Protein 4K45 (pdb70)

Solvent-accessible surface area: 6531 Å² total

CATH classification: 3.30.505.10

Nearest PDB structures (foldseek):
  4k45-assembly1_A  TM=1.010E+00  e=4.451E-21  Rattus norvegicus
  7z3j-assembly1_A  TM=9.739E-01  e=3.035E-18  Rattus norvegicus
  6pbc-assembly1_A  TM=9.750E-01  e=3.670E-18  Rattus norvegicus
  5eg3-assembly1_B  TM=9.858E-01  e=2.969E-17  Rattus norvegicus
  5tqs-assembly2_B  TM=9.868E-01  e=1.789E-17  Bos taurus

Structure (mmCIF, N/CA/C/O backbone):
data_4K45
#
_entry.id   4K45
#
_cell.length_a   29.013
_cell.length_b   54.506
_cell.length_c   59.865
_cell.angle_alpha   90.00
_cell.angle_beta   90.00
_cell.angle_gamma   90.00
#
_symmetry.space_group_name_H-M   'P 21 21 21'
#
loop_
_entity.id
_entity.type
_entity.pdbx_description
1 polymer '1-phosphatidylinositol 4,5-bisphosphate phosphodiesterase gamma-1'
2 polymer '1-phosphatidylinositol 4,5-bisphosphate phosphodiesterase gamma-1, short peptide'
3 water water
#
loop_
_atom_site.group_PDB
_atom_site.id
_atom_site.type_symbol
_atom_site.label_atom_id
_atom_site.label_alt_id
_atom_site.label_comp_id
_atom_site.label_asym_id
_atom_site.label_entity_id
_atom_site.label_seq_id
_atom_site.pdbx_PDB_ins_code
_atom_site.Cartn_x
_atom_site.Cartn_y
_atom_site.Cartn_z
_atom_site.occupancy
_atom_site.B_iso_or_equiv
_atom_site.auth_seq_id
_atom_site.auth_comp_id
_atom_site.auth_asym_id
_atom_site.auth_atom_id
_atom_site.pdbx_PDB_model_num
ATOM 1 N N . GLN A 1 2 ? -23.927 12.896 -10.219 1.00 42.12 662 GLN A N 1
ATOM 2 C CA . GLN A 1 2 ? -24.787 11.816 -9.765 1.00 36.39 662 GLN A CA 1
ATOM 3 C C . GLN A 1 2 ? -24.064 10.670 -9.041 1.00 25.09 662 GLN A C 1
ATOM 4 O O . GLN A 1 2 ? -24.750 9.907 -8.347 1.00 25.06 662 GLN A O 1
ATOM 10 N N . ALA A 1 3 ? -22.723 10.542 -9.156 1.00 15.49 663 ALA A N 1
ATOM 11 C CA . ALA A 1 3 ? -21.986 9.555 -8.350 1.00 12.56 663 ALA A CA 1
ATOM 12 C C . ALA A 1 3 ? -22.129 9.962 -6.881 1.00 16.79 663 ALA A C 1
ATOM 13 O O . ALA A 1 3 ? -22.238 11.147 -6.586 1.00 19.57 663 ALA A O 1
ATOM 15 N N . GLU A 1 4 ? -22.223 8.991 -5.977 1.00 12.37 664 GLU A N 1
ATOM 16 C CA . GLU A 1 4 ? -22.429 9.293 -4.542 1.00 14.29 664 GLU A CA 1
ATOM 17 C C . GLU A 1 4 ? -21.283 8.759 -3.716 1.00 13.61 664 GLU A C 1
ATOM 18 O O . GLU A 1 4 ? -21.052 7.525 -3.635 1.00 14.15 664 GLU A O 1
ATOM 24 N N . SER A 1 5 ? -20.534 9.668 -3.082 1.00 12.06 665 SER A N 1
ATOM 25 C CA . SER A 1 5 ? -19.329 9.247 -2.470 1.00 10.34 665 SER A CA 1
ATOM 26 C C . SER A 1 5 ? -19.601 8.185 -1.426 1.00 7.99 665 SER A C 1
ATOM 27 O O . SER A 1 5 ? -18.752 7.291 -1.249 1.00 10.67 665 SER A O 1
ATOM 30 N N . LYS A 1 6 ? -20.737 8.260 -0.730 1.00 8.51 666 LYS A N 1
ATOM 31 C CA . LYS A 1 6 ? -20.906 7.347 0.376 1.00 8.68 666 LYS A CA 1
ATOM 32 C C . LYS A 1 6 ? -20.907 5.909 -0.089 1.00 10.47 666 LYS A C 1
ATOM 33 O O . LYS A 1 6 ? -20.568 5.025 0.683 1.00 11.10 666 LYS A O 1
ATOM 39 N N . GLU A 1 7 ? -21.265 5.672 -1.353 1.00 8.68 667 GLU A N 1
ATOM 40 C CA . GLU A 1 7 ? -21.340 4.267 -1.820 1.00 8.69 667 GLU A CA 1
ATOM 41 C C . GLU A 1 7 ? -19.999 3.699 -2.217 1.00 12.05 667 GLU A C 1
ATOM 42 O O . GLU A 1 7 ? -19.880 2.483 -2.321 1.00 14.23 667 GLU A O 1
ATOM 48 N N . TRP A 1 8 ? -19.001 4.524 -2.489 1.00 7.67 668 TRP A N 1
ATOM 49 C CA . TRP A 1 8 ? -17.734 4.000 -2.950 1.00 7.18 668 TRP A CA 1
ATOM 50 C C . TRP A 1 8 ? -16.519 4.513 -2.176 1.00 6.84 668 TRP A C 1
ATOM 51 O O . TRP A 1 8 ? -15.431 3.984 -2.366 1.00 7.60 668 TRP A O 1
ATOM 62 N N . TYR A 1 9 ? -16.658 5.544 -1.342 1.00 6.95 669 TYR A N 1
ATOM 63 C CA . TYR A 1 9 ? -15.485 6.163 -0.746 1.00 6.65 669 TYR A CA 1
ATOM 64 C C . TYR A 1 9 ? -15.115 5.578 0.589 1.00 6.95 669 TYR A C 1
ATOM 65 O O . TYR A 1 9 ? -15.963 5.398 1.456 1.00 8.16 669 TYR A O 1
ATOM 74 N N . HIS A 1 10 ? -13.810 5.335 0.734 1.00 7.83 670 HIS A N 1
ATOM 75 C CA . HIS A 1 10 ? -13.219 4.818 1.968 1.00 9.26 670 HIS A CA 1
ATOM 76 C C . HIS A 1 10 ? -12.063 5.770 2.342 1.00 8.26 670 HIS A C 1
ATOM 77 O O . HIS A 1 10 ? -11.103 5.913 1.596 1.00 12.23 670 HIS A O 1
ATOM 84 N N . ALA A 1 11 ? -12.135 6.433 3.476 1.00 11.96 671 ALA A N 1
ATOM 85 C CA . ALA A 1 11 ? -11.070 7.326 3.935 1.00 11.52 671 ALA A CA 1
ATOM 86 C C . ALA A 1 11 ? -9.844 6.576 4.436 1.00 17.88 671 ALA A C 1
ATOM 87 O O . ALA A 1 11 ? -8.741 7.128 4.452 1.00 16.33 671 ALA A O 1
ATOM 89 N N . SER A 1 12 ? -10.068 5.356 4.896 1.00 12.46 672 SER A N 1
ATOM 90 C CA . SER A 1 12 ? -9.083 4.548 5.576 1.00 16.16 672 SER A CA 1
ATOM 91 C C . SER A 1 12 ? -9.255 3.126 5.072 1.00 13.31 672 SER A C 1
ATOM 92 O O . SER A 1 12 ? -10.110 2.369 5.548 1.00 19.63 672 SER A O 1
ATOM 95 N N . LEU A 1 13 ? -8.447 2.766 4.093 1.00 10.10 673 LEU A N 1
ATOM 96 C CA . LEU A 1 13 ? -8.505 1.431 3.511 1.00 8.16 673 LEU A CA 1
ATOM 97 C C . LEU A 1 13 ? -7.263 1.190 2.693 1.00 10.24 673 LEU A C 1
ATOM 98 O O . LEU A 1 13 ? -6.934 1.983 1.815 1.00 11.80 673 LEU A O 1
ATOM 103 N N . THR A 1 14 ? -6.564 0.093 2.934 1.00 7.54 674 THR A N 1
ATOM 104 C CA . THR A 1 14 ? -5.361 -0.158 2.159 1.00 8.75 674 THR A CA 1
ATOM 105 C C . THR A 1 14 ? -5.637 -0.821 0.823 1.00 9.21 674 THR A C 1
ATOM 106 O O . THR A 1 14 ? -6.738 -1.333 0.555 1.00 8.28 674 THR A O 1
ATOM 110 N N . ARG A 1 15 ? -4.597 -0.871 -0.002 1.00 8.73 675 ARG A N 1
ATOM 111 C CA . ARG A 1 15 ? -4.645 -1.585 -1.270 1.00 9.26 675 ARG A CA 1
ATOM 112 C C . ARG A 1 15 ? -5.037 -3.070 -1.068 1.00 8.59 675 ARG A C 1
ATOM 113 O O . ARG A 1 15 ? -5.922 -3.559 -1.768 1.00 10.61 675 ARG A O 1
ATOM 121 N N . ALA A 1 16 ? -4.425 -3.748 -0.092 1.00 9.94 676 ALA A N 1
ATOM 122 C CA . ALA A 1 16 ? -4.726 -5.147 0.162 1.00 10.88 676 ALA A CA 1
ATOM 123 C C . ALA A 1 16 ? -6.194 -5.310 0.589 1.00 12.42 676 ALA A C 1
ATOM 124 O O . ALA A 1 16 ? -6.883 -6.226 0.149 1.00 12.84 676 ALA A O 1
ATOM 126 N N . GLN A 1 17 ? -6.685 -4.400 1.429 1.00 10.07 677 GLN A N 1
ATOM 127 C CA . GLN A 1 17 ? -8.071 -4.501 1.861 1.00 11.86 677 GLN A CA 1
ATOM 128 C C . GLN A 1 17 ? -9.022 -4.274 0.701 1.00 9.87 677 GLN A C 1
ATOM 129 O O . GLN A 1 17 ? -10.038 -4.960 0.564 1.00 10.87 677 GLN A O 1
ATOM 135 N N . ALA A 1 18 ? -8.700 -3.321 -0.166 1.00 8.39 678 ALA A N 1
ATOM 136 C CA . ALA A 1 18 ? -9.518 -3.077 -1.352 1.00 8.35 678 ALA A CA 1
ATOM 137 C C . ALA A 1 18 ? -9.564 -4.322 -2.229 1.00 10.67 678 ALA A C 1
ATOM 138 O O . ALA A 1 18 ? -10.608 -4.689 -2.772 1.00 9.27 678 ALA A O 1
ATOM 140 N N . GLU A 1 19 ? -8.408 -4.952 -2.414 1.00 9.14 679 GLU A N 1
ATOM 141 C CA . GLU A 1 19 ? -8.370 -6.162 -3.217 1.00 10.42 679 GLU A CA 1
ATOM 142 C C . GLU A 1 19 ? -9.213 -7.254 -2.600 1.00 11.99 679 GLU A C 1
ATOM 143 O O . GLU A 1 19 ? -9.974 -7.938 -3.322 1.00 11.83 679 GLU A O 1
ATOM 149 N N . HIS A 1 20 ? -9.112 -7.443 -1.286 1.00 11.77 680 HIS A N 1
ATOM 150 C CA . HIS A 1 20 ? -9.933 -8.477 -0.646 1.00 13.08 680 HIS A CA 1
ATOM 151 C C . HIS A 1 20 ? -11.435 -8.220 -0.847 1.00 15.81 680 HIS A C 1
ATOM 152 O O . HIS A 1 20 ? -12.201 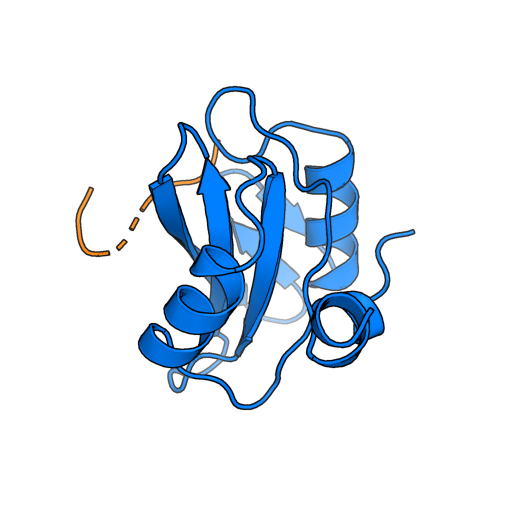-9.154 -1.091 1.00 14.68 680 HIS A O 1
ATOM 159 N N . MET A 1 21 ? -11.850 -6.949 -0.791 1.00 12.40 681 MET A N 1
ATOM 160 C CA . MET A 1 21 ? -13.247 -6.584 -1.041 1.00 10.36 681 MET A CA 1
ATOM 161 C C . MET A 1 21 ? -13.651 -6.861 -2.468 1.00 12.61 681 MET A C 1
ATOM 162 O O . MET A 1 21 ? -14.701 -7.456 -2.706 1.00 14.10 681 MET A O 1
ATOM 167 N N . LEU A 1 22 ? -12.791 -6.479 -3.418 1.00 9.70 682 LEU A N 1
ATOM 168 C CA . LEU A 1 22 ? -13.153 -6.615 -4.821 1.00 9.13 682 LEU A CA 1
ATOM 169 C C . LEU A 1 22 ? -13.139 -8.058 -5.296 1.00 10.49 682 LEU A C 1
ATOM 170 O O . LEU A 1 22 ? -13.813 -8.426 -6.272 1.00 11.73 682 LEU A O 1
ATOM 175 N N . MET A 1 23 ? -12.358 -8.911 -4.647 1.00 10.22 683 MET A N 1
ATOM 176 C CA . MET A 1 23 ? -12.416 -10.364 -4.973 1.00 10.51 683 MET A CA 1
ATOM 177 C C . MET A 1 23 ? -13.773 -10.990 -4.744 1.00 11.84 683 MET A C 1
ATOM 178 O O . MET A 1 23 ? -14.096 -12.042 -5.316 1.00 14.93 683 MET A O 1
ATOM 185 N N . ARG A 1 24 ? -14.573 -10.352 -3.900 1.00 12.21 684 ARG A N 1
ATOM 186 C CA . ARG A 1 24 ? -15.856 -10.901 -3.502 1.00 11.68 684 ARG A CA 1
ATOM 187 C C . ARG A 1 24 ? -16.996 -10.581 -4.473 1.00 12.80 684 ARG A C 1
ATOM 188 O O . ARG A 1 24 ? -18.108 -11.111 -4.333 1.00 15.54 684 ARG A O 1
ATOM 196 N N . VAL A 1 25 ? -16.741 -9.700 -5.437 1.00 12.75 685 VAL A N 1
ATOM 197 C CA . VAL A 1 25 ? -17.786 -9.311 -6.369 1.00 9.25 685 VAL A CA 1
ATOM 198 C C . VAL A 1 25 ? -17.173 -9.379 -7.762 1.00 10.33 685 VAL A C 1
ATOM 199 O O . VAL A 1 25 ? -16.620 -8.378 -8.252 1.00 11.38 685 VAL A O 1
ATOM 203 N N . PRO A 1 26 ? -17.240 -10.541 -8.401 1.00 8.95 686 PRO A N 1
ATOM 204 C CA . PRO A 1 26 ? -16.500 -10.763 -9.650 1.00 9.71 686 PRO A CA 1
ATOM 205 C C . PRO A 1 26 ? -17.154 -10.173 -10.902 1.00 7.55 686 PRO A C 1
ATOM 206 O O . PRO A 1 26 ? -17.541 -10.882 -11.828 1.00 8.26 686 PRO A O 1
ATOM 210 N N . ARG A 1 27 ? -17.302 -8.853 -10.878 1.00 7.66 687 ARG A N 1
ATOM 211 C CA . ARG A 1 27 ? -17.928 -8.107 -11.958 1.00 8.55 687 ARG A CA 1
ATOM 212 C C . ARG A 1 27 ? -17.001 -7.007 -12.401 1.00 6.54 687 ARG A C 1
ATOM 213 O O . ARG A 1 27 ? -16.664 -6.103 -11.590 1.00 7.88 687 ARG A O 1
ATOM 221 N N . ASP A 1 28 ? -16.628 -7.020 -13.682 1.00 6.17 688 ASP A N 1
ATOM 222 C CA . ASP A 1 28 ? -15.878 -5.910 -14.222 1.00 5.65 688 ASP A CA 1
ATOM 223 C C . ASP A 1 28 ? -16.723 -4.664 -14.074 1.00 6.61 688 ASP A C 1
ATOM 224 O O . ASP A 1 28 ? -17.953 -4.683 -14.229 1.00 10.13 688 ASP A O 1
ATOM 229 N N . GLY A 1 29 ? -16.034 -3.581 -13.739 1.00 6.37 689 GLY A N 1
ATOM 230 C CA . GLY A 1 29 ? -16.748 -2.349 -13.443 1.00 6.42 689 GLY A CA 1
ATOM 231 C C . GLY A 1 29 ? -17.034 -2.153 -11.943 1.00 8.50 689 GLY A C 1
ATOM 232 O O . GLY A 1 29 ? -17.477 -1.069 -11.517 1.00 7.01 689 GLY A O 1
ATOM 233 N N . ALA A 1 30 ? -16.829 -3.188 -11.110 1.00 6.29 690 ALA A N 1
ATOM 234 C CA . ALA A 1 30 ? -16.903 -2.983 -9.650 1.00 5.82 690 ALA A CA 1
ATOM 235 C C . ALA A 1 30 ? -15.745 -2.103 -9.234 1.00 6.70 690 ALA A C 1
ATOM 236 O O . ALA A 1 30 ? -14.592 -2.241 -9.737 1.00 6.40 690 ALA A O 1
ATOM 238 N N . PHE A 1 31 ? -16.005 -1.199 -8.307 1.00 5.48 691 PHE A N 1
ATOM 239 C CA . PHE A 1 31 ? -14.925 -0.309 -7.910 1.00 5.39 691 PHE A CA 1
ATOM 240 C C . PHE A 1 31 ? -15.147 0.312 -6.546 1.00 7.41 691 PHE A C 1
ATOM 241 O O . PHE A 1 31 ? -16.257 0.318 -6.007 1.00 7.45 691 PHE A O 1
ATOM 249 N N . LEU A 1 32 ? -14.061 0.823 -5.980 1.00 6.07 692 LEU A N 1
ATOM 250 C CA . LEU A 1 32 ? -14.140 1.695 -4.800 1.00 5.39 692 LEU A CA 1
ATOM 251 C C . LEU A 1 32 ? -13.057 2.751 -4.926 1.00 4.59 692 LEU A C 1
ATOM 252 O O . LEU A 1 32 ? -12.150 2.654 -5.796 1.00 5.89 692 LEU A O 1
ATOM 257 N N . VAL A 1 33 ? -13.129 3.788 -4.078 1.00 4.31 693 VAL A N 1
ATOM 258 C CA . VAL A 1 33 ? -12.121 4.832 -4.067 1.00 3.52 693 VAL A CA 1
ATOM 259 C C . VAL A 1 33 ? -11.612 4.962 -2.660 1.00 5.34 693 VAL A C 1
ATOM 260 O O . VAL A 1 33 ? -12.400 4.908 -1.702 1.00 7.36 693 VAL A O 1
ATOM 264 N N . ARG A 1 34 ? -10.305 5.099 -2.519 1.00 5.80 694 ARG A N 1
ATOM 265 C CA . ARG A 1 34 ? -9.675 5.173 -1.209 1.00 6.75 694 ARG A CA 1
ATOM 266 C C . ARG A 1 34 ? -8.675 6.305 -1.138 1.00 6.20 694 ARG A C 1
ATOM 267 O O . ARG A 1 34 ? -7.933 6.583 -2.122 1.00 7.17 694 ARG A O 1
ATOM 275 N N . LYS A 1 35 ? -8.623 6.982 -0.001 1.00 6.88 695 LYS A N 1
ATOM 276 C CA . LYS A 1 35 ? -7.594 7.948 0.223 1.00 6.78 695 LYS A CA 1
ATOM 277 C C . LYS A 1 35 ? -6.304 7.174 0.386 1.00 5.63 695 LYS A C 1
ATOM 278 O O . LYS A 1 35 ? -6.279 6.070 0.993 1.00 9.76 695 LYS A O 1
ATOM 285 N N . ARG A 1 36 ? -5.218 7.696 -0.181 1.00 7.35 696 ARG A N 1
ATOM 286 C CA . ARG A 1 36 ? -3.916 7.082 0.038 1.00 8.59 696 ARG A CA 1
ATOM 287 C C . ARG A 1 36 ? -3.166 7.833 1.129 1.00 6.60 696 ARG A C 1
ATOM 288 O O . ARG A 1 36 ? -3.511 8.969 1.456 1.00 9.48 696 ARG A O 1
ATOM 296 N N . ASN A 1 37 ? -2.151 7.186 1.740 1.00 10.15 697 ASN A N 1
ATOM 297 C CA . ASN A 1 37 ? -1.413 7.882 2.818 1.00 6.66 697 ASN A CA 1
ATOM 298 C C A ASN A 1 37 ? -0.216 8.664 2.281 0.57 8.21 697 ASN A C 1
ATOM 299 C C B ASN A 1 37 ? -0.608 9.138 2.352 0.43 8.81 697 ASN A C 1
ATOM 300 O O A ASN A 1 37 ? 0.821 8.730 2.947 0.57 8.25 697 ASN A O 1
ATOM 301 O O B ASN A 1 37 ? -0.301 10.075 3.106 0.43 11.10 697 ASN A O 1
ATOM 306 N N . GLU A 1 38 ? -0.353 9.183 1.065 1.00 9.70 698 GLU A N 1
ATOM 307 C CA . GLU A 1 38 ? 0.409 10.299 0.485 1.00 8.95 698 GLU A CA 1
ATOM 308 C C . GLU A 1 38 ? -0.558 11.507 0.404 1.00 7.84 698 GLU A C 1
ATOM 309 O O . GLU A 1 38 ? -1.749 11.327 0.080 1.00 11.26 698 GLU A O 1
ATOM 315 N N . PRO A 1 39 ? -0.097 12.726 0.657 1.00 6.41 699 PRO A N 1
ATOM 316 C CA . PRO A 1 39 ? -1.051 13.830 0.663 1.00 7.08 699 PRO A CA 1
ATOM 317 C C . PRO A 1 39 ? -1.623 14.075 -0.730 1.00 7.13 699 PRO A C 1
ATOM 318 O O . PRO A 1 39 ? -0.928 13.856 -1.736 1.00 7.47 699 PRO A O 1
ATOM 322 N N . ASN A 1 40 ? -2.872 14.542 -0.773 1.00 6.47 700 ASN A N 1
ATOM 323 C CA . ASN A 1 40 ? -3.498 14.953 -2.058 1.00 5.30 700 ASN A CA 1
ATOM 324 C C . ASN A 1 40 ? -3.516 13.832 -3.075 1.00 6.30 700 ASN A C 1
ATOM 325 O O . ASN A 1 40 ? -3.308 14.060 -4.270 1.00 8.78 700 ASN A O 1
ATOM 330 N N . SER A 1 41 ? -3.763 12.605 -2.601 1.00 6.01 701 SER A N 1
ATOM 331 C CA . SER A 1 41 ? -3.744 11.417 -3.442 1.00 6.35 701 SER A CA 1
ATOM 332 C C . SER A 1 41 ? -4.864 10.456 -3.105 1.00 5.06 701 SER A C 1
ATOM 333 O O . SER A 1 41 ? -5.165 10.212 -1.937 1.00 8.10 701 SER A O 1
ATOM 336 N N . TYR A 1 42 ? -5.517 9.927 -4.134 1.00 5.12 702 TYR A N 1
ATOM 337 C CA . TYR A 1 42 ? -6.480 8.832 -3.979 1.00 3.89 702 TYR A CA 1
ATOM 338 C C . TYR A 1 42 ? -6.106 7.687 -4.898 1.00 5.69 702 TYR A C 1
ATOM 339 O O . TYR A 1 42 ? -5.377 7.882 -5.892 1.00 6.04 702 TYR A O 1
ATOM 348 N N . ALA A 1 43 ? -6.656 6.507 -4.612 1.00 5.86 703 ALA A N 1
ATOM 349 C CA . ALA A 1 43 ? -6.654 5.422 -5.609 1.00 5.13 703 ALA A CA 1
ATOM 350 C C . ALA A 1 43 ? -8.081 5.031 -5.946 1.00 6.58 703 ALA A C 1
ATOM 351 O O . ALA A 1 43 ? -8.937 4.915 -5.047 1.00 6.67 703 ALA A O 1
ATOM 353 N N . ILE A 1 44 ? -8.322 4.756 -7.225 1.00 4.96 704 ILE A N 1
ATOM 354 C CA . ILE A 1 44 ? -9.513 4.020 -7.639 1.00 3.79 704 ILE A CA 1
ATOM 355 C C . ILE A 1 44 ? -9.071 2.582 -7.789 1.00 6.17 704 ILE A C 1
ATOM 356 O O . ILE A 1 44 ? -8.163 2.275 -8.558 1.00 7.40 704 ILE A O 1
ATOM 361 N N . SER A 1 45 ? -9.707 1.677 -7.053 1.00 4.74 705 SER A N 1
ATOM 362 C CA . SER A 1 45 ? -9.416 0.239 -7.131 1.00 5.20 705 SER A CA 1
ATOM 363 C C . SER A 1 45 ? -10.610 -0.339 -7.836 1.00 5.92 705 SER A C 1
ATOM 364 O O . SER A 1 45 ? -11.792 -0.116 -7.438 1.00 6.46 705 SER A O 1
ATOM 367 N N . PHE A 1 46 ? -10.381 -1.091 -8.906 1.00 4.98 706 PHE A N 1
ATOM 368 C CA . PHE A 1 46 ? -11.516 -1.511 -9.729 1.00 4.98 706 PHE A CA 1
ATOM 369 C C . PHE A 1 46 ? -11.223 -2.845 -10.409 1.00 6.52 706 PHE A C 1
ATOM 370 O O . PHE A 1 46 ? -10.059 -3.299 -10.477 1.00 7.27 706 PHE A O 1
ATOM 378 N N . ARG A 1 47 ? -12.281 -3.468 -10.925 1.00 6.86 707 ARG A N 1
ATOM 379 C CA . ARG A 1 47 ? -12.146 -4.694 -11.730 1.00 5.67 707 ARG A CA 1
ATOM 380 C C . ARG A 1 47 ? -12.270 -4.379 -13.203 1.00 6.67 707 ARG A C 1
ATOM 381 O O . ARG A 1 47 ? -13.244 -3.720 -13.649 1.00 8.28 707 ARG A O 1
ATOM 389 N N . ALA A 1 48 ? -11.295 -4.841 -13.969 1.00 6.67 708 ALA A N 1
ATOM 390 C CA . ALA A 1 48 ? -11.387 -4.751 -15.427 1.00 7.44 708 ALA A CA 1
ATOM 391 C C . ALA A 1 48 ? -10.693 -5.969 -15.983 1.00 8.17 708 ALA A C 1
ATOM 392 O O . ALA A 1 48 ? -9.656 -6.400 -15.457 1.00 9.14 708 ALA A O 1
ATOM 394 N N . GLU A 1 49 ? -11.223 -6.531 -17.067 1.00 9.72 709 GLU A N 1
ATOM 395 C CA . GLU A 1 49 ? -10.615 -7.727 -17.699 1.00 9.35 709 GLU A CA 1
ATOM 396 C C . GLU A 1 49 ? -10.467 -8.912 -16.744 1.00 10.08 709 GLU A C 1
ATOM 397 O O . GLU A 1 49 ? -9.527 -9.716 -16.876 1.00 13.76 709 GLU A O 1
ATOM 403 N N . GLY A 1 50 ? -11.387 -9.003 -15.780 1.00 9.51 710 GLY A N 1
ATOM 404 C CA . GLY A 1 50 ? -11.441 -10.087 -14.805 1.00 11.82 710 GLY A CA 1
ATOM 405 C C . GLY A 1 50 ? -10.373 -9.974 -13.736 1.00 14.90 710 GLY A C 1
ATOM 406 O O . GLY A 1 50 ? -10.212 -10.908 -12.946 1.00 14.16 710 GLY A O 1
ATOM 407 N N . LYS A 1 51 ? -9.687 -8.828 -13.692 1.00 10.41 711 LYS A N 1
ATOM 408 C CA . LYS A 1 51 ? -8.564 -8.603 -12.781 1.00 9.83 711 LYS A CA 1
ATOM 409 C C . LYS A 1 51 ? -8.782 -7.344 -11.935 1.00 9.74 711 LYS A C 1
ATOM 410 O O . LYS A 1 51 ? -9.581 -6.471 -12.292 1.00 11.62 711 LYS A O 1
ATOM 417 N N . ILE A 1 52 ? -8.060 -7.226 -10.829 1.00 10.00 712 ILE A N 1
ATOM 418 C CA . ILE A 1 52 ? -8.154 -6.055 -9.974 1.00 8.48 712 ILE A CA 1
ATOM 419 C C . ILE A 1 52 ? -6.979 -5.143 -10.302 1.00 9.34 712 ILE A C 1
ATOM 420 O O . ILE A 1 52 ? -5.813 -5.565 -10.283 1.00 11.68 712 ILE A O 1
ATOM 425 N N . LYS A 1 53 ? -7.301 -3.877 -10.561 1.00 8.29 713 LYS A N 1
ATOM 426 C CA . LYS A 1 53 ? -6.323 -2.852 -10.906 1.00 7.77 713 LYS A CA 1
ATOM 427 C C . LYS A 1 53 ? -6.535 -1.602 -10.081 1.00 7.97 713 LYS A C 1
ATOM 428 O O . LYS A 1 53 ? -7.577 -1.442 -9.429 1.00 7.52 713 LYS A O 1
ATOM 434 N N . HIS A 1 54 ? -5.532 -0.727 -10.059 1.00 8.75 714 HIS A N 1
ATOM 435 C CA . HIS A 1 54 ? -5.579 0.467 -9.259 1.00 7.42 714 HIS A CA 1
ATOM 436 C C . HIS A 1 54 ? -5.010 1.610 -10.079 1.00 9.23 714 HIS A C 1
ATOM 437 O O . HIS A 1 54 ? -3.960 1.462 -10.720 1.00 9.62 714 HIS A O 1
ATOM 444 N N . CYS A 1 55 ? -5.655 2.765 -10.006 1.00 7.41 715 CYS A N 1
ATOM 445 C CA . CYS A 1 55 ? -5.099 3.995 -10.598 1.00 7.77 715 CYS A CA 1
ATOM 446 C C . CYS A 1 55 ? -5.061 5.101 -9.590 1.00 9.39 715 CYS A C 1
ATOM 447 O O . CYS A 1 55 ? -5.933 5.231 -8.736 1.00 9.68 715 CYS A O 1
ATOM 452 N N . ARG A 1 56 ? -4.054 5.946 -9.704 1.00 7.95 716 ARG A N 1
ATOM 453 C CA . ARG A 1 56 ? -3.939 7.079 -8.835 1.00 7.82 716 ARG A CA 1
ATOM 454 C C . ARG A 1 56 ? -4.680 8.297 -9.382 1.00 8.91 716 ARG A C 1
ATOM 455 O O . ARG A 1 56 ? -4.661 8.544 -10.620 1.00 11.22 716 ARG A O 1
ATOM 463 N N . VAL A 1 57 ? -5.279 9.054 -8.469 1.00 7.38 717 VAL A N 1
ATOM 464 C CA . VAL A 1 57 ? -5.899 10.349 -8.746 1.00 7.31 717 VAL A CA 1
ATOM 465 C C . VAL A 1 57 ? -5.138 11.387 -7.932 1.00 7.44 717 VAL A C 1
ATOM 466 O O . VAL A 1 57 ? -4.938 11.238 -6.723 1.00 8.75 717 VAL A O 1
ATOM 470 N N . GLN A 1 58 ? -4.657 12.440 -8.595 1.00 7.85 718 GLN A N 1
ATOM 471 C CA . GLN A 1 58 ? -3.872 13.470 -7.958 1.00 8.07 718 GLN A CA 1
ATOM 472 C C . GLN A 1 58 ? -4.695 14.721 -7.713 1.00 7.80 718 GLN A C 1
ATOM 473 O O . GLN A 1 58 ? -5.275 15.277 -8.627 1.00 10.12 718 GLN A O 1
ATOM 479 N N . GLN A 1 59 ? -4.699 15.207 -6.487 1.00 7.56 719 GLN A N 1
ATOM 480 C CA . GLN A 1 59 ? -5.267 16.513 -6.171 1.00 7.38 719 GLN A CA 1
ATOM 481 C C . GLN A 1 59 ? -4.240 17.596 -6.405 1.00 8.67 719 GLN A C 1
ATOM 482 O O . GLN A 1 59 ? -3.080 17.475 -6.000 1.00 10.14 719 GLN A O 1
ATOM 488 N N . GLU A 1 60 ? -4.669 18.672 -7.059 1.00 9.62 720 GLU A N 1
ATOM 489 C CA . GLU A 1 60 ? -3.838 19.884 -7.145 1.00 9.87 720 GLU A CA 1
ATOM 490 C C . GLU A 1 60 ? -4.777 2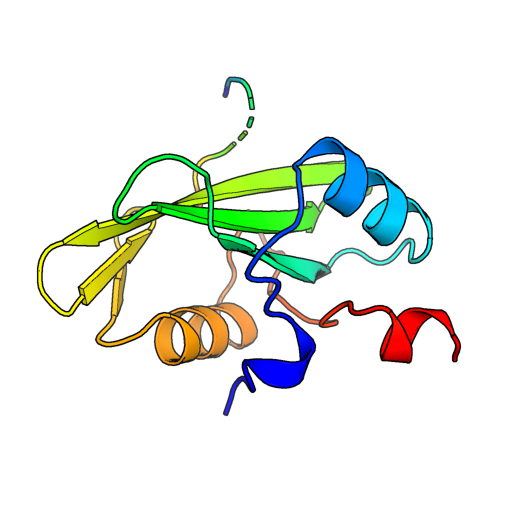1.065 -6.935 1.00 11.19 720 GLU A C 1
ATOM 491 O O . GLU A 1 60 ? -5.715 21.262 -7.702 1.00 10.33 720 GLU A O 1
ATOM 501 N N . GLY A 1 61 ? -4.546 21.844 -5.883 1.00 12.88 721 GLY A N 1
ATOM 502 C CA . GLY A 1 61 ? -5.497 22.889 -5.525 1.00 12.12 721 GLY A CA 1
ATOM 503 C C . GLY A 1 61 ? -6.864 22.255 -5.334 1.00 10.33 721 GLY A C 1
ATOM 504 O O . GLY A 1 61 ? -7.003 21.170 -4.755 1.00 10.39 721 GLY A O 1
ATOM 505 N N . GLN A 1 62 ? -7.888 22.894 -5.913 1.00 11.60 722 GLN A N 1
ATOM 506 C CA . GLN A 1 62 ? -9.271 22.435 -5.739 1.00 10.99 722 GLN A CA 1
ATOM 507 C C . GLN A 1 62 ? -9.687 21.456 -6.800 1.00 8.83 722 GLN A C 1
ATOM 508 O O . GLN A 1 62 ? -10.883 21.191 -6.939 1.00 12.92 722 GLN A O 1
ATOM 514 N N . THR A 1 63 ? -8.740 20.928 -7.583 1.00 9.52 723 THR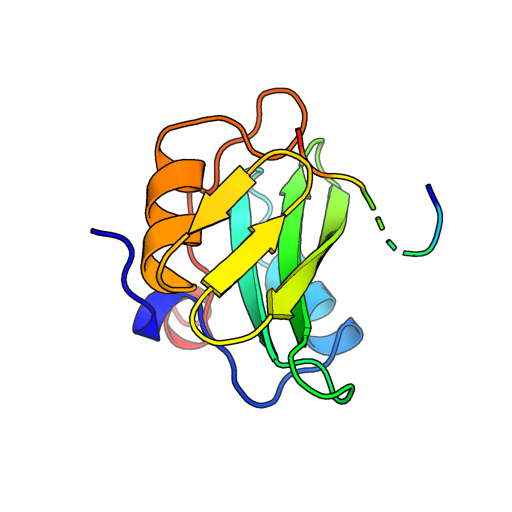 A N 1
ATOM 515 C CA . THR A 1 63 ? -9.148 19.970 -8.626 1.00 8.51 723 THR A CA 1
ATOM 516 C C . THR A 1 63 ? -8.428 18.642 -8.473 1.00 8.46 723 THR A C 1
ATOM 517 O O . THR A 1 63 ? -7.387 18.546 -7.828 1.00 8.81 723 THR A O 1
ATOM 521 N N . VAL A 1 64 ? -9.051 17.615 -9.039 1.00 8.05 724 VAL A N 1
ATOM 522 C CA . VAL A 1 64 ? -8.466 16.271 -9.082 1.00 8.01 724 VAL A CA 1
ATOM 523 C C . VAL A 1 64 ? -8.183 15.904 -10.504 1.00 8.89 724 VAL A C 1
ATOM 524 O O . VAL A 1 64 ? -8.938 16.250 -11.410 1.00 9.12 724 VAL A O 1
ATOM 528 N N . MET A 1 65 ? -7.062 15.222 -10.727 1.00 9.57 725 MET A N 1
ATOM 529 C CA . MET A 1 65 ? -6.582 14.897 -12.074 1.00 10.71 725 MET A CA 1
ATOM 530 C C . MET A 1 65 ? -6.388 13.413 -12.241 1.00 10.47 725 MET A C 1
ATOM 531 O O . MET A 1 65 ? -5.917 12.715 -11.329 1.00 9.97 725 MET A O 1
ATOM 536 N N . LEU A 1 66 ? -6.723 12.929 -13.429 1.00 10.94 726 LEU A N 1
ATOM 537 C CA . LEU A 1 66 ? -6.510 11.520 -13.796 1.00 10.90 726 LEU A CA 1
ATOM 538 C C . LEU A 1 66 ? -6.207 11.494 -15.261 1.00 14.62 726 LEU A C 1
ATOM 539 O O . LEU A 1 66 ? -7.070 11.811 -16.066 1.00 12.55 726 LEU A O 1
ATOM 544 N N . GLY A 1 67 ? -4.977 11.152 -15.644 1.00 14.49 727 GLY A N 1
ATOM 545 C CA . GLY A 1 67 ? -4.582 11.223 -17.045 1.00 17.35 727 GLY A CA 1
ATOM 546 C C . GLY A 1 67 ? -4.827 12.587 -17.676 1.00 13.28 727 GLY A C 1
ATOM 547 O O . GLY A 1 67 ? -4.391 13.602 -17.108 1.00 22.13 727 GLY A O 1
ATOM 548 N N . ASN A 1 68 ? -5.598 12.596 -18.769 1.00 15.92 728 ASN A N 1
ATOM 549 C CA . ASN A 1 68 ? -5.922 13.791 -19.555 1.00 18.74 728 ASN A CA 1
ATOM 550 C C . ASN A 1 68 ? -7.139 14.520 -19.044 1.00 15.86 728 ASN A C 1
ATOM 551 O O . ASN A 1 68 ? -7.634 15.446 -19.677 1.00 21.59 728 ASN A O 1
ATOM 556 N N . SER A 1 69 ? -7.627 14.102 -17.892 1.00 9.66 729 SER A N 1
ATOM 557 C CA . SER A 1 69 ? -8.871 14.641 -17.402 1.00 8.86 729 SER A CA 1
ATOM 558 C C . SER A 1 69 ? -8.728 15.326 -16.045 1.00 8.48 729 SER A C 1
ATOM 559 O O . SER A 1 69 ? -7.785 15.056 -15.277 1.00 8.75 729 SER A O 1
ATOM 562 N N . GLU A 1 70 ? -9.628 16.263 -15.751 1.00 8.15 730 GLU A N 1
ATOM 563 C CA . GLU A 1 70 ? -9.523 17.029 -14.502 1.00 7.69 730 GLU A CA 1
ATOM 564 C C . GLU A 1 70 ? -10.909 17.444 -14.074 1.00 7.40 730 GLU A C 1
ATOM 565 O O . GLU A 1 70 ? -11.725 17.789 -14.934 1.00 7.43 730 GLU A O 1
ATOM 571 N N . PHE A 1 71 ? -11.166 17.499 -12.767 1.00 7.11 731 PHE A N 1
ATOM 572 C CA . PHE A 1 71 ? -12.523 17.792 -12.242 1.00 6.63 731 PHE A CA 1
ATOM 573 C C . PHE A 1 71 ? -12.475 18.572 -10.978 1.00 6.96 731 PHE A C 1
ATOM 574 O O . PHE A 1 71 ? -11.490 18.496 -10.197 1.00 7.48 731 PHE A O 1
ATOM 582 N N . ASP A 1 72 ? -13.562 19.296 -10.742 1.00 7.08 732 ASP A N 1
ATOM 583 C CA . ASP A 1 72 ? -13.726 20.113 -9.557 1.00 7.22 732 ASP A CA 1
ATOM 584 C C . ASP A 1 72 ? -13.839 19.322 -8.259 1.00 7.14 732 ASP A C 1
ATOM 585 O O . ASP A 1 72 ? -13.697 19.886 -7.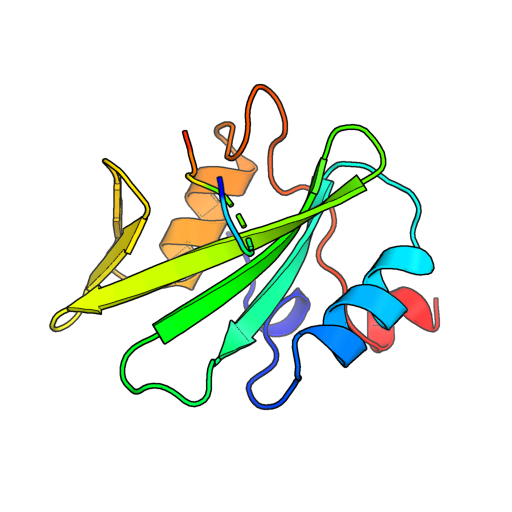158 1.00 9.97 732 ASP A O 1
ATOM 590 N N . SER A 1 73 ? -14.110 18.029 -8.352 1.00 7.46 733 SER A N 1
ATOM 591 C CA . SER A 1 73 ? -14.177 17.181 -7.151 1.00 6.37 733 SER A CA 1
ATOM 592 C C . SER A 1 73 ? -14.007 15.753 -7.555 1.00 5.74 733 SER A C 1
ATOM 593 O O . SER A 1 73 ? -14.268 15.343 -8.699 1.00 7.55 733 SER A O 1
ATOM 596 N N . LEU A 1 74 ? -13.642 14.940 -6.572 1.00 6.87 734 LEU A N 1
ATOM 597 C CA . LEU A 1 74 ? -13.585 13.500 -6.748 1.00 6.63 734 LEU A CA 1
ATOM 598 C C . LEU A 1 74 ? -14.958 12.925 -7.150 1.00 6.35 734 LEU A C 1
ATOM 599 O O . LEU A 1 74 ? -15.015 12.051 -8.030 1.00 6.62 734 LEU A O 1
ATOM 604 N N . VAL A 1 75 ? -16.046 13.402 -6.545 1.00 7.89 735 VAL A N 1
ATOM 605 C CA . VAL A 1 75 ? -17.376 12.929 -6.900 1.00 9.07 735 VAL A CA 1
ATOM 606 C C . VAL A 1 75 ? -17.645 13.215 -8.365 1.00 8.12 735 VAL A C 1
ATOM 607 O O . VAL A 1 75 ? -18.174 12.362 -9.084 1.00 8.41 735 VAL A O 1
ATOM 611 N N . ASP A 1 76 ? -17.223 14.380 -8.856 1.00 8.93 736 ASP A N 1
ATOM 612 C CA . ASP A 1 76 ? -17.467 14.671 -10.277 1.00 6.45 736 ASP A CA 1
ATOM 613 C C . ASP A 1 76 ? -16.630 13.794 -11.235 1.00 7.73 736 ASP A C 1
ATOM 614 O O . ASP A 1 76 ? -17.081 13.423 -12.320 1.00 7.10 736 ASP A O 1
ATOM 619 N N . LEU A 1 77 ? -15.390 13.487 -10.832 1.00 5.81 737 LEU A N 1
ATOM 620 C CA . LEU A 1 77 ? -14.553 12.558 -11.577 1.00 5.44 737 LEU A CA 1
ATOM 621 C C . LEU A 1 77 ? -15.227 11.194 -11.686 1.00 7.01 737 LEU A C 1
ATOM 622 O O . LEU A 1 77 ? -15.306 10.620 -12.777 1.00 7.28 737 LEU A O 1
ATOM 627 N N . ILE A 1 78 ? -15.709 10.658 -10.573 1.00 6.73 738 ILE A N 1
ATOM 628 C CA . ILE A 1 78 ? -16.337 9.355 -10.600 1.00 6.36 738 ILE A CA 1
ATOM 629 C C . ILE A 1 78 ? -17.611 9.407 -11.450 1.00 7.29 738 ILE A C 1
ATOM 630 O O . ILE A 1 78 ? -17.875 8.462 -12.247 1.00 7.80 738 ILE A O 1
ATOM 635 N N . SER A 1 79 ? -18.409 10.468 -11.292 1.00 7.23 739 SER A N 1
ATOM 636 C CA . SER A 1 79 ? -19.576 10.618 -12.143 1.00 7.52 739 SER A CA 1
ATOM 637 C C . SER A 1 79 ? -19.222 10.526 -13.626 1.00 8.13 739 SER A C 1
ATOM 638 O O . SER A 1 79 ? -19.924 9.838 -14.423 1.00 9.36 739 SER A O 1
ATOM 641 N N . TYR A 1 80 ? -18.152 11.212 -14.018 1.00 6.47 740 TYR A N 1
ATOM 642 C CA . TYR A 1 80 ? -17.746 11.211 -15.429 1.00 6.40 740 TYR A CA 1
ATOM 643 C C . TYR A 1 80 ? -17.395 9.798 -15.858 1.00 8.32 740 TYR A C 1
ATOM 644 O O . TYR A 1 80 ? -17.795 9.363 -16.938 1.00 9.05 740 TYR A O 1
ATOM 653 N N . TYR A 1 81 ? -16.663 9.055 -15.027 1.00 7.23 741 TYR A N 1
ATOM 654 C CA . TYR A 1 81 ? -16.190 7.742 -15.445 1.00 7.95 741 TYR A CA 1
ATOM 655 C C . TYR A 1 81 ? -17.212 6.622 -15.209 1.00 7.65 741 TYR A C 1
ATOM 656 O O . TYR A 1 81 ? -16.922 5.466 -15.449 1.00 8.35 741 TYR A O 1
ATOM 665 N N . GLU A 1 82 ? -18.418 6.987 -14.719 1.00 8.36 742 GLU A N 1
ATOM 666 C CA . GLU A 1 82 ? -19.576 6.127 -14.814 1.00 8.39 742 GLU A CA 1
ATOM 667 C C . GLU A 1 82 ? -20.250 6.241 -16.201 1.00 10.75 742 GLU A C 1
ATOM 668 O O . GLU A 1 82 ? -21.017 5.322 -16.625 1.00 14.20 742 GLU A O 1
ATOM 674 N N . LYS A 1 83 ? -19.944 7.330 -16.914 1.00 11.24 743 LYS A N 1
ATOM 675 C CA . LYS A 1 83 ? -20.546 7.621 -18.223 1.00 11.76 743 LYS A CA 1
ATOM 676 C C . LYS A 1 83 ? -19.579 7.458 -19.390 1.00 13.15 743 LYS A C 1
ATOM 677 O O . LYS A 1 83 ? -19.987 7.372 -20.553 1.00 20.51 743 LYS A O 1
ATOM 683 N N . HIS A 1 84 ? -18.291 7.443 -19.095 1.00 10.02 744 HIS A N 1
ATOM 684 C CA . HIS A 1 84 ? -17.248 7.336 -20.098 1.00 10.41 744 HIS A CA 1
ATOM 685 C C . HIS A 1 84 ? -16.252 6.314 -19.609 1.00 10.38 744 HIS A C 1
ATOM 686 O O . HIS A 1 84 ? -16.002 6.235 -18.417 1.00 9.97 744 HIS A O 1
ATOM 693 N N . PRO A 1 85 ? -15.649 5.571 -20.533 1.00 12.04 745 PRO A N 1
ATOM 694 C CA . PRO A 1 85 ? -14.717 4.532 -20.074 1.00 13.66 745 PRO A CA 1
ATOM 695 C C . PRO A 1 85 ? -13.482 5.064 -19.359 1.00 11.03 745 PRO A C 1
ATOM 696 O O . PRO A 1 85 ? -12.893 6.108 -19.701 1.00 12.17 745 PRO A O 1
ATOM 700 N N . LEU A 1 86 ? -13.115 4.311 -18.328 1.00 10.37 746 LEU A N 1
ATOM 701 C CA . LEU A 1 86 ? -11.973 4.622 -17.484 1.00 10.51 746 LEU A CA 1
ATOM 702 C C . LEU A 1 86 ? -10.771 3.814 -17.907 1.00 12.30 746 LEU A C 1
ATOM 703 O O . LEU A 1 86 ? -9.654 4.345 -17.980 1.00 15.13 746 LEU A O 1
ATOM 708 N N . TYR A 1 87 ? -10.998 2.534 -18.200 1.00 10.79 747 TYR A N 1
ATOM 709 C CA . TYR A 1 87 ? -9.880 1.631 -18.504 1.00 11.19 747 TYR A CA 1
ATOM 710 C C . TYR A 1 87 ? -10.276 0.735 -19.669 1.00 14.26 747 TYR A C 1
ATOM 711 O O . TYR A 1 87 ? -11.136 -0.139 -19.528 1.00 13.74 747 TYR A O 1
ATOM 720 N N . ARG A 1 88 ? -9.646 0.951 -20.832 1.00 13.49 748 ARG A N 1
ATOM 721 C CA . ARG A 1 88 ? -10.088 0.316 -22.091 1.00 13.32 748 ARG A CA 1
ATOM 722 C C . ARG A 1 88 ? -11.587 0.604 -22.264 1.00 13.42 748 ARG A C 1
ATOM 723 O O . ARG A 1 88 ? -11.970 1.771 -22.322 1.00 15.60 748 ARG A O 1
ATOM 731 N N . LYS A 1 89 ? -12.447 -0.416 -22.320 1.00 13.23 749 LYS A N 1
ATOM 732 C CA . LYS A 1 89 ? -13.875 -0.126 -22.465 1.00 12.54 749 LYS A CA 1
ATOM 733 C C . LYS A 1 89 ? -14.633 -0.071 -21.161 1.00 13.80 749 LYS A C 1
ATOM 734 O O . LYS A 1 89 ? -15.822 0.264 -21.162 1.00 13.55 749 LYS A O 1
ATOM 740 N N . MET A 1 90 ? -13.975 -0.424 -20.064 1.00 11.59 750 MET A N 1
ATOM 741 C CA . MET A 1 90 ? -14.665 -0.528 -18.797 1.00 11.06 750 MET A CA 1
ATOM 742 C C . MET A 1 90 ? -15.022 0.856 -18.207 1.00 10.63 750 MET A C 1
ATOM 743 O O . MET A 1 90 ? -14.169 1.748 -18.122 1.00 11.61 750 MET A O 1
ATOM 749 N N . LYS A 1 91 ? -16.281 1.012 -17.818 1.00 10.38 751 LYS A N 1
ATOM 750 C CA . LYS A 1 91 ? -16.793 2.173 -17.076 1.00 9.95 751 LYS A CA 1
ATOM 751 C C . LYS A 1 91 ? -16.937 1.747 -15.621 1.00 11.37 751 LYS A C 1
ATOM 752 O O . LYS A 1 91 ? -17.137 0.533 -15.312 1.00 12.05 751 LYS A O 1
ATOM 756 N N . LEU A 1 92 ? -16.881 2.704 -14.713 1.00 9.12 752 LEU A N 1
ATOM 757 C CA . LEU A 1 92 ? -17.219 2.421 -13.316 1.00 8.72 752 LEU A CA 1
ATOM 758 C C . LEU A 1 92 ? -18.709 2.146 -13.242 1.00 11.95 752 LEU A C 1
ATOM 759 O O . LEU A 1 92 ? -19.533 2.935 -13.706 1.00 13.24 752 LEU A O 1
ATOM 764 N N . ARG A 1 93 ? -19.077 1.012 -12.656 1.00 9.12 753 ARG A N 1
ATOM 765 C CA . ARG A 1 93 ? -20.469 0.529 -12.704 1.00 8.66 753 ARG A CA 1
ATOM 766 C C . ARG A 1 93 ? -21.033 0.128 -11.342 1.00 9.51 753 ARG A C 1
ATOM 767 O O . ARG A 1 93 ? -22.180 0.449 -11.051 1.00 12.56 753 ARG A O 1
ATOM 781 N N . TYR A 1 94 ? -20.268 -0.569 -10.499 1.00 8.63 754 TYR A N 1
ATOM 782 C CA . TYR A 1 94 ? -20.820 -1.111 -9.251 1.00 8.25 754 TYR A CA 1
ATOM 783 C C . TYR A 1 94 ? -19.975 -0.609 -8.093 1.00 7.69 754 TYR A C 1
ATOM 784 O O . TYR A 1 94 ? -18.896 -1.150 -7.821 1.00 8.56 754 TYR A O 1
ATOM 793 N N . PRO A 1 95 ? -20.472 0.399 -7.372 1.00 8.86 755 PRO A N 1
ATOM 794 C CA . PRO A 1 95 ? -19.717 0.883 -6.210 1.00 9.34 755 PRO A CA 1
ATOM 795 C C . PRO A 1 95 ? -19.727 -0.1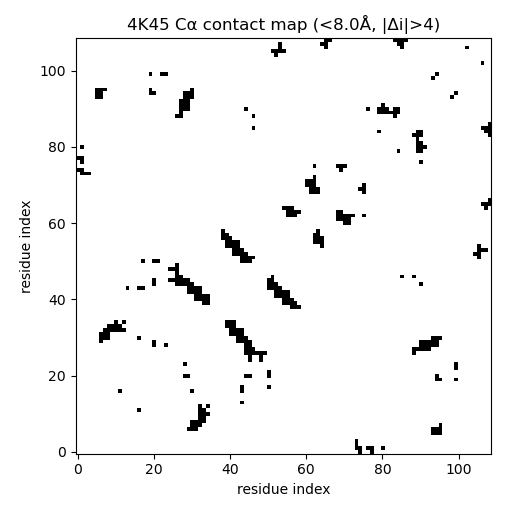48 -5.101 1.00 8.82 755 PRO A C 1
ATOM 796 O O . PRO A 1 95 ? -20.776 -0.684 -4.745 1.00 13.70 755 PRO A O 1
ATOM 800 N N . ILE A 1 96 ? -18.560 -0.375 -4.519 1.00 8.90 756 ILE A N 1
ATOM 801 C CA . ILE A 1 96 ? -18.408 -1.436 -3.537 1.00 9.18 756 ILE A CA 1
ATOM 802 C C . ILE A 1 96 ? -18.115 -0.871 -2.151 1.00 11.83 756 ILE A C 1
ATOM 803 O O . ILE A 1 96 ? -17.275 -0.006 -1.984 1.00 12.21 756 ILE A O 1
ATOM 808 N N . ASN A 1 97 ? -18.898 -1.344 -1.184 1.00 17.82 757 ASN A N 1
ATOM 809 C CA . ASN A 1 97 ? -18.687 -0.978 0.212 1.00 22.23 757 ASN A CA 1
ATOM 810 C C . ASN A 1 97 ? -19.101 -2.177 1.058 1.00 22.49 757 ASN A C 1
ATOM 811 O O . ASN A 1 97 ? -19.717 -3.113 0.550 1.00 20.63 757 ASN A O 1
ATOM 816 N N . GLU A 1 98 ? -18.785 -2.132 2.355 1.00 36.06 758 GLU A N 1
ATOM 817 C CA . GLU A 1 98 ? -19.193 -3.172 3.287 1.00 39.86 758 GLU A CA 1
ATOM 818 C C . GLU A 1 98 ? -20.692 -3.433 3.215 1.00 34.30 758 GLU A C 1
ATOM 819 O O . GLU A 1 98 ? -21.117 -4.579 3.244 1.00 35.90 758 GLU A O 1
ATOM 820 N N . GLU A 1 99 ? -21.477 -2.365 3.096 1.00 35.77 759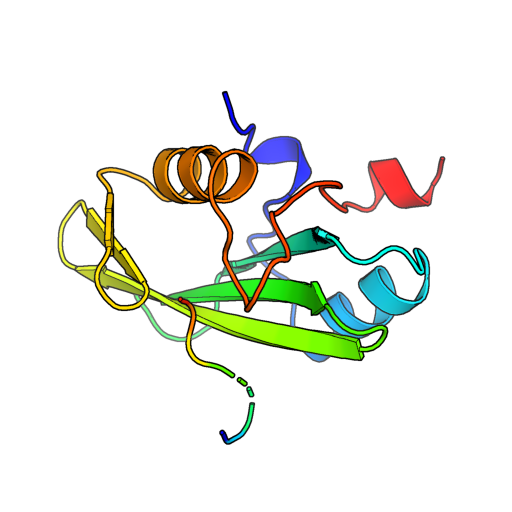 GLU A N 1
ATOM 821 C CA . GLU A 1 99 ? -22.932 -2.478 2.993 1.00 35.44 759 GLU A CA 1
ATOM 822 C C . GLU A 1 99 ? -23.339 -3.311 1.776 1.00 31.51 759 GLU A C 1
ATOM 823 O O . GLU A 1 99 ? -24.122 -4.253 1.893 1.00 35.55 759 GLU A O 1
ATOM 824 N N . ALA A 1 100 ? -22.800 -2.959 0.615 1.00 31.63 760 ALA A N 1
ATOM 825 C CA . ALA A 1 100 ? -23.082 -3.668 -0.633 1.00 31.03 760 ALA A CA 1
ATOM 826 C C . ALA A 1 100 ? -22.771 -5.149 -0.491 1.00 36.96 760 ALA A C 1
ATOM 827 O O . ALA A 1 100 ? -23.618 -6.000 -0.772 1.00 39.80 760 ALA A O 1
ATOM 829 N N . LEU A 1 101 ? -21.560 -5.443 -0.018 1.00 35.36 761 LEU A N 1
ATOM 830 C CA . LEU A 1 101 ? -21.094 -6.814 0.191 1.00 36.31 761 LEU A CA 1
ATOM 831 C C . LEU A 1 101 ? -21.975 -7.625 1.164 1.00 40.69 761 LEU A C 1
ATOM 832 O O . LEU A 1 101 ? -22.249 -8.800 0.892 1.00 45.93 761 LEU A O 1
ATOM 837 N N . GLU A 1 102 ? -22.415 -7.015 2.277 1.00 36.89 762 GLU A N 1
ATOM 838 C CA . GLU A 1 102 ? -23.291 -7.699 3.255 1.00 35.95 762 GLU A CA 1
ATOM 839 C C . GLU A 1 102 ? -24.531 -8.218 2.528 1.00 38.91 762 GLU A C 1
ATOM 840 O O . GLU A 1 102 ? -25.019 -9.312 2.792 1.00 38.75 762 GLU A O 1
ATOM 846 N N . LYS A 1 103 ? -25.022 -7.415 1.590 1.00 43.24 763 LYS A N 1
ATOM 847 C CA . LYS A 1 103 ? -26.114 -7.811 0.701 1.00 48.86 763 LYS A CA 1
ATOM 848 C C . LYS A 1 103 ? -25.566 -8.590 -0.501 1.00 54.03 763 LYS A C 1
ATOM 849 O O . LYS A 1 103 ? -25.360 -9.804 -0.437 1.00 59.10 763 LYS A O 1
ATOM 852 N N . PRO B 2 11 ? 2.611 -1.260 -17.232 1.00 55.83 780 PRO B N 1
ATOM 853 C CA . PRO B 2 11 ? 2.516 -0.442 -16.017 1.00 53.27 780 PRO B CA 1
ATOM 854 C C . PRO B 2 11 ? 3.176 -1.126 -14.818 1.00 47.97 780 PRO B C 1
ATOM 855 O O . PRO B 2 11 ? 3.607 -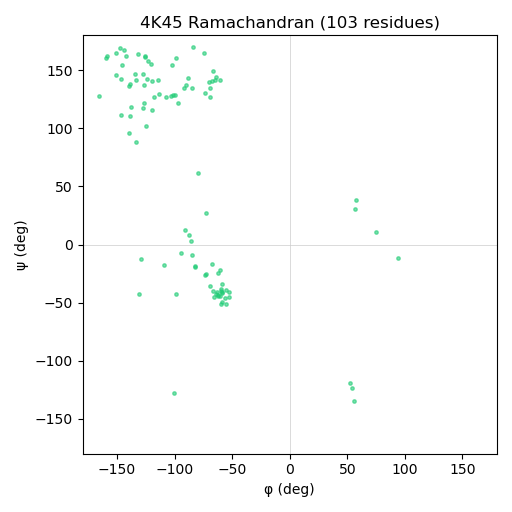2.282 -14.916 1.00 50.35 780 PRO B O 1
ATOM 859 N N . GLY B 2 12 ? 3.249 -0.411 -13.698 1.00 38.66 781 GLY B N 1
ATOM 860 C CA . GLY B 2 12 ? 3.814 -0.951 -12.478 1.00 29.04 781 GLY B CA 1
ATOM 861 C C . GLY B 2 12 ? 2.700 -1.378 -11.539 1.00 28.05 781 GLY B C 1
ATOM 862 O O . GLY B 2 12 ? 1.811 -2.143 -11.916 1.00 24.30 781 GLY B O 1
ATOM 863 N N . PHE B 2 13 ? 2.755 -0.907 -10.298 1.00 17.73 782 PHE B N 1
ATOM 864 C CA . PHE B 2 13 ? 1.705 -1.239 -9.361 1.00 16.45 782 PHE B CA 1
ATOM 865 C C . PHE B 2 13 ? 0.392 -0.497 -9.655 1.00 15.77 782 PHE B C 1
ATOM 866 O O . PHE B 2 13 ? -0.670 -0.938 -9.228 1.00 14.94 782 PHE B O 1
ATOM 890 N N . VAL B 2 15 ? -2.059 1.413 -12.816 1.00 16.33 784 VAL B N 1
ATOM 891 C CA . VAL B 2 15 ? -2.261 1.525 -14.260 1.00 17.28 784 VAL B CA 1
ATOM 892 C C . VAL B 2 15 ? -2.639 2.951 -14.648 1.00 18.78 784 VAL B C 1
ATOM 893 O O . VAL B 2 15 ? -3.027 3.751 -13.779 1.00 18.75 784 VAL B O 1
ATOM 897 N N . GLU B 2 16 ? -2.503 3.287 -15.926 1.00 18.19 785 GLU B N 1
ATOM 898 C CA . GLU B 2 16 ? -2.926 4.594 -16.429 1.00 22.41 785 GLU B CA 1
ATOM 899 C C . GLU B 2 16 ? -4.377 4.514 -16.880 1.00 26.22 785 GLU B C 1
ATOM 900 O O . GLU B 2 16 ? -4.780 3.548 -17.519 1.00 27.27 785 GLU B O 1
ATOM 906 N N . ALA B 2 17 ? -5.167 5.521 -16.542 1.00 24.34 786 ALA B N 1
ATOM 907 C CA . ALA B 2 17 ? -6.525 5.618 -17.052 1.00 26.34 786 ALA B CA 1
ATOM 908 C C . ALA B 2 17 ? -6.545 6.059 -18.514 1.00 30.76 786 ALA B C 1
ATOM 909 O O . ALA B 2 17 ? -5.534 6.543 -19.046 1.00 35.13 786 ALA B O 1
ATOM 911 N N . ASN B 2 18 ? -7.696 5.888 -19.166 1.00 30.18 787 ASN B N 1
ATOM 912 C CA . ASN B 2 18 ? -7.867 6.358 -20.538 1.00 34.10 787 ASN B CA 1
ATOM 913 C C . ASN B 2 18 ? -7.599 7.870 -20.622 1.00 44.89 787 ASN B C 1
ATOM 914 O O . ASN B 2 18 ? -7.958 8.643 -19.716 1.00 46.29 787 ASN B O 1
#

B-factor: mean 15.85, std 10.92, range [3.52, 59.1]

Secondary structure (DSSP, 8-state):
---HHHHEESS--HHHHHHHHTTS--TTEEEEEE-SSTTEEEEEEEETTEEEEEEEEEETTEEEETTEEESSHHHHHHHHHHS-SBTTBPP-EE--HHHHH-/-------

Organism: Rattus norvegicus (NCBI:txid10116)

Radius of gyration: 12.64 Å; Cα contacts (8 Å, |Δi|>4): 205; chains: 2; bounding box: 30×34×28 Å

Foldseek 3Di:
DQDQVLAEDADADPVRQQVQA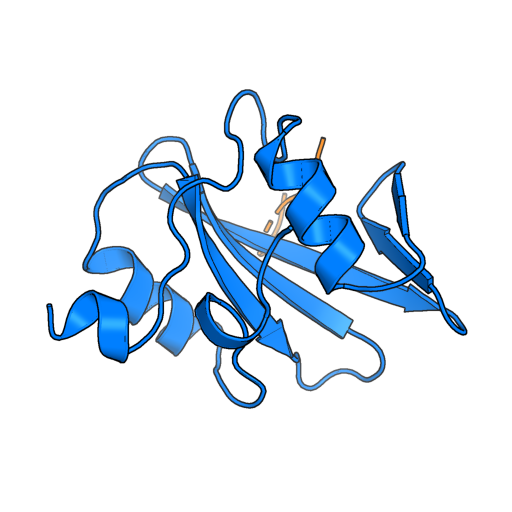VLPQDFLEWHKYADPDPQKIKIWTDDPSDIDIAMWGHDPQWIDDPPDIDNDPSVVLVVQQVQPDPDGTGNDHRTDPVVSVD/DPPDDDD

Sequence (109 aa):
QAESKEWYHASLTRAQAEHMLMRVPRDGAFLVRKRNEPNSYAISFRAEGKIKHCRVQQEGQTVMLGNSEFDSLVDLISYYEKHPLYRKMKLRYPINEEALEKPGFVEAN

GO terms:
  GO:0005085 guanyl-nucleotide exchange factor activity (F, IDA)
  GO:0004435 phosphatidylinositol-4,5-bisphosphate phospholipase C activity (F, IDA)
  GO:0046488 phosphatidylinositol metabolic process (P, IDA)
  GO:0007173 epidermal growth factor receptor signaling pathway (P, IDA)
  GO:0140324 lysophospholipase C activity (F, IDA)
  GO:0120548 phosphatidylinositol phospholipase C activity (F, EXP)
  GO:0005515 protein binding (F, IPI)
  GO:0005158 insulin receptor binding (F, IDA)
  GO:0030136 clathrin-coated vesicle (C, IDA)
  GO:0042542 response to hydrogen peroxide (P, IEP)
  GO:0009629 response to gravity (P, IEP)
  GO:1904643 response to curcumin (P, IDA)
  GO:0031161 phosphatidylinositol catabolic process (P, IDA)
  GO:0032957 inositol trisphosphate metabolic process (P, IDA)
  GO:0045793 positive regulation of cell size (P, IMP)
  GO:0010634 positive regulation of epithelial cell migration (P, IMP)
  GO:0030335 positive regulation of cell migration (P, IMP)
  GO:1901339 regulation of store-operated calcium channel activity (P, IMP)
  GO:0032959 inositol trisphosphate biosynthetic process (P, IMP)
  GO:0090303 positive regulation of wound healing (P, IMP)

InterPro domains:
  IPR000008 C2 domain [PF00168] (1090-1186)
  IPR000008 C2 domain [PS50004] (1071-1194)
  IPR000008 C2 domain [SM00239] (1089-1192)
  IPR000909 Phosphatidylinositol-specific phospholipase C, X domain [PF00388] (322-465)
  IPR000909 Phosphatidylinositol-specific phospholipase C, X domain [SM00148] (320-464)
  IPR000980 SH2 domain [PF00017] (550-639)
  IPR000980 SH2 domain [PF00017] (668-741)
  IPR000980 SH2 domain [PS50001] (550-657)
  IPR000980 SH2 domain [PS50001] (668-756)
  IPR000980 SH2 domain [SM00252] (548-645)
  IPR000980 SH2 domain [SM00252] (666-747)
  IPR001192 Phosphoinositide phospholipase C family [PR00390] (325-343)
  IPR001192 Phosphoinositide phospholipase C family [PR00390] (351-371)
  IPR001192 Phosphoinositide phospholipase C family [PR00390] (448-465)
  IPR001192 Phosphoinositide phospholipase C family [PR00390] (1008-1029)
  IPR001192 Phosphoinositide phospholipase C family [PR00390] (1029-1047)
  IPR001192 Phosphoinositide phospholipase C family [PR00390] (1178-1188)
  IPR001192 Phosphoinositide phospholipase C family [PTHR10336] (29-1211)
  IPR001452 SH3 domain [PF00018] (797-843)
  IPR001452 SH3 domain [PR00452] (794-804)